Protein AF-A0A098VMS7-F1 (afdb_monomer_lite)

pLDDT: mean 70.31, std 11.52, range [47.91, 87.94]

Foldseek 3Di:
DDDDDPDDDPPPDDPPPPPPDDPPPPDPFWWKFQQDDPPPDDDRVRDTDRDDVPDQQADPPRRDNDIHTDDDPPDDDDPDDPDDD

InterPro domains:
  IPR006591 RNA polymerase archaeal subunit P/eukaryotic subunit RPABC4 [PF03604] (44-71)
  IPR006591 RNA polymerase archaeal subunit P/eukaryotic subunit RPABC4 [SM00659] (30-81)
  IPR029040 RNA polymerase subunit RPABC4/transcription elongation factor Spt4 [SSF63393] (30-75)
  IPR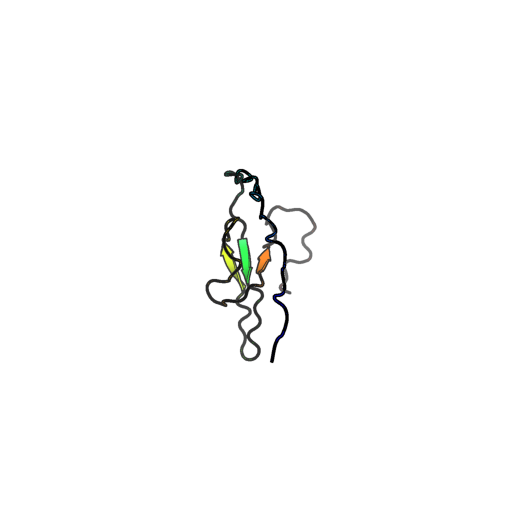039747 DNA-directed RNA polymerases I, II, and III subunit RPABC4 [PTHR12056] (28-78)

Organism: NCBI:txid1485682

Secondary structure (DSSP, 8-state):
--PPP---------------PPP-TTPPPPEEEE----TTS------EEEPPTTS----TTT----EEEPPP-S--S-S---S--

Radius of gyration: 23.33 Å; chains: 1; bounding box: 38×55×63 Å

Sequence (85 aa):
MNNPPSSFPDQAAGPISHSSARPNLMAPPMKYICGGILGSFILECCVENELRPKDAIRCKECGYRIMYKKRTSRVGVSESSLRRI

Structure (mmCIF, N/CA/C/O backbone):
data_AF-A0A098VMS7-F1
#
_entry.id   AF-A0A098VMS7-F1
#
loop_
_atom_site.group_PDB
_atom_site.id
_atom_site.type_symbol
_atom_site.label_atom_id
_atom_site.label_alt_id
_atom_site.label_comp_id
_atom_site.label_asym_id
_atom_site.label_entity_id
_atom_site.label_seq_id
_atom_site.pdbx_PDB_ins_code
_atom_site.Cartn_x
_atom_site.Cartn_y
_atom_site.Cartn_z
_atom_site.occupancy
_atom_site.B_iso_or_equiv
_atom_site.auth_seq_id
_atom_site.auth_comp_id
_atom_site.auth_asym_id
_atom_site.auth_atom_id
_atom_site.pdbx_PDB_model_num
ATOM 1 N N . MET A 1 1 ? -5.026 32.579 -47.490 1.00 61.03 1 MET A N 1
ATOM 2 C CA . MET A 1 1 ? -5.098 32.539 -46.015 1.00 61.03 1 MET A CA 1
ATOM 3 C C . MET A 1 1 ? -6.347 33.276 -45.596 1.00 61.03 1 MET A C 1
ATOM 5 O O . MET A 1 1 ? -6.394 34.449 -45.910 1.00 61.03 1 MET A O 1
ATOM 9 N N . ASN A 1 2 ? -7.333 32.603 -45.000 1.00 57.16 2 ASN A N 1
ATOM 10 C CA . ASN A 1 2 ? -8.392 33.178 -44.154 1.00 57.16 2 ASN A CA 1
ATOM 11 C C . ASN A 1 2 ? -9.196 31.992 -43.593 1.00 57.16 2 ASN A C 1
ATOM 13 O O . ASN A 1 2 ? -10.103 31.493 -44.251 1.00 57.16 2 ASN A O 1
ATOM 17 N N . ASN A 1 3 ? -8.785 31.481 -42.429 1.00 66.19 3 ASN A N 1
ATOM 18 C CA . ASN A 1 3 ? -9.546 30.485 -41.671 1.00 66.19 3 ASN A CA 1
ATOM 19 C C . ASN A 1 3 ? -10.473 31.239 -40.697 1.00 66.19 3 ASN A C 1
ATOM 21 O O . ASN A 1 3 ? -10.001 32.187 -40.064 1.00 66.19 3 ASN A O 1
ATOM 25 N N . PRO A 1 4 ? -11.763 30.878 -40.587 1.00 70.44 4 PRO A N 1
ATOM 26 C CA . PRO A 1 4 ? -12.715 31.569 -39.720 1.00 70.44 4 PRO A CA 1
ATOM 27 C C . PRO A 1 4 ? -12.396 31.346 -38.229 1.00 70.44 4 PRO A C 1
ATOM 29 O O . PRO A 1 4 ? -11.856 30.296 -37.871 1.00 70.44 4 PRO A O 1
ATOM 32 N N . PRO A 1 5 ? -12.731 32.303 -37.343 1.00 65.00 5 PRO A N 1
ATOM 33 C CA . PRO A 1 5 ? -12.526 32.141 -35.910 1.00 65.00 5 PRO A CA 1
ATOM 34 C C . PRO A 1 5 ? -13.460 31.051 -35.375 1.00 65.00 5 PRO A C 1
ATOM 36 O O . PRO A 1 5 ? -14.680 31.136 -35.500 1.00 65.00 5 PRO A O 1
ATOM 39 N N . SER A 1 6 ? -12.877 30.019 -34.769 1.00 63.81 6 SER A N 1
ATOM 40 C CA . SER A 1 6 ? -13.608 29.001 -34.024 1.00 63.81 6 SER A CA 1
ATOM 41 C C . SER A 1 6 ? -14.149 29.610 -32.728 1.00 63.81 6 SER A C 1
ATOM 43 O O . SER A 1 6 ? -13.440 29.705 -31.726 1.00 63.81 6 SER A O 1
ATOM 45 N N . SER A 1 7 ? -15.401 30.049 -32.758 1.00 61.06 7 SER A N 1
ATOM 46 C CA . SER A 1 7 ? -16.184 30.425 -31.585 1.00 61.06 7 SER A CA 1
ATOM 47 C C . SER A 1 7 ? -16.604 29.171 -30.814 1.00 61.06 7 SER A C 1
ATOM 49 O O . SER A 1 7 ? -17.683 28.618 -31.019 1.00 61.06 7 SER A O 1
ATOM 51 N N . PHE A 1 8 ? -15.743 28.705 -29.912 1.00 63.78 8 PHE A N 1
ATOM 52 C CA . PHE A 1 8 ? -16.164 27.782 -28.861 1.00 63.78 8 PHE A CA 1
ATOM 53 C C . PHE A 1 8 ? -16.804 28.600 -27.729 1.00 63.78 8 PHE A C 1
ATOM 55 O O . PHE A 1 8 ? -16.193 29.573 -27.290 1.00 63.78 8 PHE A O 1
ATOM 62 N N . PRO A 1 9 ? -18.026 28.273 -27.274 1.00 60.22 9 PRO A N 1
ATOM 63 C CA . PRO A 1 9 ? -18.666 29.016 -26.198 1.00 60.22 9 PRO A CA 1
ATOM 64 C C . PRO A 1 9 ? -17.939 28.766 -24.870 1.00 60.22 9 PRO A C 1
ATOM 66 O O . PRO A 1 9 ? -17.707 27.614 -24.498 1.00 60.22 9 PRO A O 1
ATOM 69 N N . ASP A 1 10 ? -17.619 29.848 -24.155 1.00 60.81 10 ASP A N 1
ATOM 70 C CA . ASP A 1 10 ? -17.141 29.838 -22.772 1.00 60.81 10 ASP A CA 1
ATOM 71 C C . ASP A 1 10 ? -18.159 29.116 -21.878 1.00 60.81 10 ASP A C 1
ATOM 73 O O . ASP A 1 10 ? -19.171 29.676 -21.449 1.00 60.81 10 ASP A O 1
ATOM 77 N N . GLN A 1 11 ? -17.918 27.834 -21.607 1.00 62.53 11 GLN A N 1
ATOM 78 C CA . GLN A 1 11 ? -18.677 27.097 -20.606 1.00 62.53 11 GLN A CA 1
ATOM 79 C C . GLN A 1 11 ? -18.250 27.599 -19.229 1.00 62.53 11 GLN A C 1
ATOM 81 O O . GLN A 1 11 ? -17.208 27.218 -18.697 1.00 62.53 11 GLN A O 1
ATOM 86 N N . ALA A 1 12 ? -19.073 28.482 -18.666 1.00 58.53 12 ALA A N 1
ATOM 87 C CA . ALA A 1 12 ? -18.975 28.935 -17.291 1.00 58.53 12 ALA A CA 1
ATOM 88 C C . ALA A 1 12 ? -18.958 27.724 -16.344 1.00 58.53 12 ALA A C 1
ATOM 90 O O . ALA A 1 12 ? -19.973 27.056 -16.131 1.00 58.53 12 ALA A O 1
ATOM 91 N N . ALA A 1 13 ? -17.790 27.436 -15.772 1.00 59.09 13 ALA A N 1
ATOM 92 C CA . ALA A 1 13 ? -17.648 26.483 -14.686 1.00 59.09 13 ALA A CA 1
ATOM 93 C C . ALA A 1 13 ? -18.349 27.059 -13.446 1.00 59.09 13 ALA A C 1
ATOM 95 O O . ALA A 1 13 ? -17.824 27.944 -12.770 1.00 59.09 13 ALA A O 1
ATOM 96 N N . GLY A 1 14 ? -19.565 26.584 -13.165 1.00 62.94 14 GLY A N 1
ATOM 97 C CA . GLY A 1 14 ? -20.224 26.836 -11.885 1.00 62.94 14 GLY A CA 1
ATOM 98 C C . GLY A 1 14 ? -19.353 26.350 -10.715 1.00 62.94 14 GLY A C 1
ATOM 99 O O . GLY A 1 14 ? -18.500 25.476 -10.903 1.00 62.94 14 GLY A O 1
ATOM 100 N N . PRO A 1 15 ? -19.531 26.893 -9.497 1.00 64.88 15 PRO A N 1
ATOM 101 C CA . PRO A 1 15 ? -18.737 26.474 -8.354 1.00 64.88 15 PRO A CA 1
ATOM 102 C C . PRO A 1 15 ? -19.046 25.009 -8.045 1.00 64.88 15 PRO A C 1
ATOM 104 O O . PRO A 1 15 ? -20.144 24.667 -7.606 1.00 64.88 15 PRO A O 1
ATOM 107 N N . ILE A 1 16 ? -18.067 24.136 -8.281 1.00 65.25 16 ILE A N 1
ATOM 108 C CA . ILE A 1 16 ? -18.128 22.741 -7.857 1.00 65.25 16 ILE A CA 1
ATOM 109 C C . ILE A 1 16 ? -18.127 22.772 -6.329 1.00 65.25 16 ILE A C 1
ATOM 111 O O . ILE A 1 16 ? -17.094 22.957 -5.685 1.00 65.25 16 ILE A O 1
ATOM 115 N N . SER A 1 17 ? -19.307 22.655 -5.729 1.00 61.47 17 SER A N 1
ATOM 116 C CA . SER A 1 17 ? -19.468 22.543 -4.287 1.00 61.47 17 SER A CA 1
ATOM 117 C C . SER A 1 17 ? -18.959 21.171 -3.852 1.00 61.47 17 SER A C 1
ATOM 119 O O . SER A 1 17 ? -19.723 20.214 -3.728 1.00 61.47 17 SER A O 1
ATOM 121 N N . HIS A 1 18 ? -17.648 21.064 -3.631 1.00 58.88 18 HIS A N 1
ATOM 122 C CA . HIS A 1 18 ? -17.063 19.950 -2.899 1.00 58.88 18 HIS A CA 1
ATOM 123 C C . HIS A 1 18 ? -17.537 20.067 -1.449 1.00 58.88 18 HIS A C 1
ATOM 125 O O . HIS A 1 18 ? -16.935 20.770 -0.638 1.00 58.88 18 HIS A O 1
ATOM 131 N N . SER A 1 19 ? -18.648 19.404 -1.127 1.00 58.97 19 SER A N 1
ATOM 132 C CA . SER A 1 19 ? -19.111 19.221 0.243 1.00 58.97 19 SER A CA 1
ATOM 133 C C . SER A 1 19 ? -17.975 18.598 1.053 1.00 58.97 19 SER A C 1
ATOM 135 O O . SER A 1 19 ? -17.640 17.421 0.888 1.00 58.97 19 SER A O 1
ATOM 137 N N . SER A 1 20 ? -17.341 19.406 1.894 1.00 55.84 20 SER A N 1
ATOM 138 C CA . SER A 1 20 ? -16.247 19.010 2.765 1.00 55.84 20 SER A CA 1
ATOM 139 C C . SER A 1 20 ? -16.784 18.070 3.843 1.00 55.84 20 SER A C 1
ATOM 141 O O . SER A 1 20 ? -17.219 18.480 4.918 1.00 55.84 20 SER A O 1
ATOM 143 N N . ALA A 1 21 ? -16.769 16.772 3.533 1.00 59.59 21 ALA A N 1
ATOM 144 C CA . ALA A 1 21 ? -17.050 15.716 4.489 1.00 59.59 21 ALA A CA 1
ATOM 145 C C . ALA A 1 21 ? -16.155 15.915 5.722 1.00 59.59 21 ALA A C 1
ATOM 147 O O . ALA A 1 21 ? -14.922 15.937 5.630 1.00 59.59 21 ALA A O 1
ATOM 148 N N . ARG A 1 22 ? -16.794 16.107 6.881 1.00 62.25 22 ARG A N 1
ATOM 149 C CA . ARG A 1 22 ? -16.125 16.234 8.178 1.00 62.25 22 ARG A CA 1
ATOM 150 C C . ARG A 1 22 ? -15.217 15.011 8.365 1.00 62.25 22 ARG A C 1
ATOM 152 O O . ARG A 1 22 ? -15.732 13.892 8.333 1.00 62.25 22 ARG A O 1
ATOM 159 N N . PRO A 1 23 ? -13.892 15.168 8.537 1.00 61.78 23 PRO A N 1
ATOM 160 C CA . PRO A 1 23 ? -13.051 14.023 8.836 1.00 61.78 23 PRO A CA 1
ATOM 161 C C . PRO A 1 23 ? -13.460 13.495 10.211 1.00 61.78 23 PRO A C 1
ATOM 163 O O . PRO A 1 23 ? -13.480 14.235 11.193 1.00 61.78 23 PRO A O 1
ATOM 166 N N . ASN A 1 24 ? -13.838 12.223 10.266 1.00 62.81 24 ASN A N 1
ATOM 167 C CA . ASN A 1 24 ? -14.177 11.551 11.508 1.00 62.81 24 ASN A CA 1
ATOM 168 C C . ASN A 1 24 ? -12.899 11.452 12.368 1.00 62.81 24 ASN A C 1
ATOM 170 O O . ASN A 1 24 ? -12.027 10.628 12.099 1.00 62.81 24 ASN A O 1
ATOM 174 N N . LEU A 1 25 ? -12.764 12.347 13.353 1.00 64.38 25 LEU A N 1
ATOM 175 C CA . LEU A 1 25 ? -11.579 12.529 14.211 1.00 64.38 25 LEU A CA 1
ATOM 176 C C . LEU A 1 25 ? -11.300 11.344 15.157 1.00 64.38 25 LEU A C 1
ATOM 178 O O . LEU A 1 25 ? -10.331 11.381 15.906 1.00 64.38 25 LEU A O 1
ATOM 182 N N . MET A 1 26 ? -12.131 10.299 15.130 1.00 63.94 26 MET A N 1
ATOM 183 C CA . MET A 1 26 ? -12.060 9.156 16.049 1.00 63.94 26 MET A CA 1
ATOM 184 C C . MET A 1 26 ? -11.686 7.839 15.353 1.00 63.94 26 MET A C 1
ATOM 186 O O . MET A 1 26 ? -11.768 6.777 15.967 1.00 63.94 26 MET A O 1
ATOM 190 N N . ALA A 1 27 ? -11.282 7.871 14.079 1.00 64.56 27 ALA A N 1
ATOM 191 C CA . ALA A 1 27 ? -10.788 6.679 13.396 1.00 64.56 27 ALA A CA 1
ATOM 192 C C . ALA A 1 27 ? -9.341 6.370 13.841 1.00 64.56 27 ALA A C 1
ATOM 194 O O . ALA A 1 27 ? -8.466 7.223 13.669 1.00 64.56 27 ALA A O 1
ATOM 195 N N . PRO A 1 28 ? -9.053 5.169 14.383 1.00 72.06 28 PRO A N 1
ATOM 196 C CA . PRO A 1 28 ? -7.690 4.769 14.717 1.00 72.06 28 PRO A CA 1
ATOM 197 C C . PRO A 1 28 ? -6.774 4.806 13.482 1.00 72.06 28 PRO A C 1
ATOM 199 O O . PRO A 1 28 ? -7.232 4.465 12.384 1.00 72.06 28 PRO A O 1
ATOM 202 N N . PRO A 1 29 ? -5.487 5.171 13.635 1.00 70.44 29 PRO A N 1
ATOM 203 C CA . PRO A 1 29 ? -4.537 5.164 12.529 1.00 70.44 29 PRO A CA 1
ATOM 204 C C . PRO A 1 29 ? -4.422 3.748 11.949 1.00 70.44 29 PRO A C 1
ATOM 206 O O . PRO A 1 29 ? -4.121 2.781 12.652 1.00 70.44 29 PRO A O 1
ATOM 209 N N . MET A 1 30 ? -4.714 3.620 10.654 1.00 77.88 30 MET A N 1
ATOM 210 C CA . MET A 1 30 ? -4.673 2.348 9.941 1.00 77.88 30 MET A CA 1
ATOM 211 C C . MET A 1 30 ? -3.288 2.136 9.332 1.00 77.88 30 MET A C 1
ATOM 213 O O . MET A 1 30 ? -2.747 3.012 8.660 1.00 77.88 30 MET A O 1
ATOM 217 N N . LYS A 1 31 ? -2.728 0.953 9.578 1.00 85.25 31 LYS A N 1
ATOM 218 C CA . LYS A 1 31 ? -1.397 0.546 9.126 1.00 85.25 31 LYS A CA 1
ATOM 219 C C . LYS A 1 31 ? -1.475 -0.106 7.745 1.00 85.25 31 LYS A C 1
ATOM 221 O O . LYS A 1 31 ? -2.285 -1.014 7.533 1.00 85.25 31 LYS A O 1
ATOM 226 N N . TYR A 1 32 ? -0.629 0.348 6.826 1.00 87.69 32 TYR A N 1
ATOM 227 C CA . TYR A 1 32 ? -0.534 -0.151 5.455 1.00 87.69 32 TYR A CA 1
ATOM 228 C C . TYR A 1 32 ? 0.861 -0.716 5.169 1.00 87.69 32 TYR A C 1
ATOM 230 O O . TYR A 1 32 ? 1.821 -0.269 5.774 1.00 87.69 32 TYR A O 1
ATOM 238 N N . ILE A 1 33 ? 0.993 -1.674 4.255 1.00 87.94 33 ILE A N 1
ATOM 239 C CA . ILE A 1 33 ? 2.250 -2.366 3.920 1.00 87.94 33 ILE A CA 1
ATOM 240 C C . ILE A 1 33 ? 2.613 -2.065 2.449 1.00 87.94 33 ILE A C 1
ATOM 242 O O . ILE A 1 33 ? 1.761 -2.286 1.587 1.00 87.94 33 ILE A O 1
ATOM 246 N N . CYS A 1 34 ? 3.825 -1.552 2.139 1.00 87.06 34 CYS A N 1
ATOM 247 C CA . CYS A 1 34 ? 4.286 -1.352 0.735 1.00 87.06 34 CYS A CA 1
ATOM 248 C C . CYS A 1 34 ? 4.458 -2.718 0.047 1.00 87.06 34 CYS A C 1
ATOM 250 O O . CYS A 1 34 ? 5.196 -3.566 0.539 1.00 87.06 34 CYS A O 1
ATOM 252 N N . GLY A 1 35 ? 3.799 -2.898 -1.103 1.00 79.44 35 GLY A N 1
ATOM 253 C CA . GLY A 1 35 ? 3.884 -4.099 -1.946 1.00 79.44 35 GLY A CA 1
ATOM 254 C C . GLY A 1 35 ? 4.805 -3.942 -3.159 1.00 79.44 35 GLY A C 1
ATOM 255 O O . GLY A 1 35 ? 4.551 -4.537 -4.201 1.00 79.44 35 GLY A O 1
ATOM 256 N N . GLY A 1 36 ? 5.795 -3.051 -3.080 1.00 81.88 36 GLY A N 1
ATOM 257 C CA . GLY A 1 36 ? 6.710 -2.771 -4.184 1.00 81.88 36 GLY A CA 1
ATOM 258 C C . GLY A 1 36 ? 7.690 -3.920 -4.406 1.00 81.88 36 GLY A C 1
ATOM 259 O O . GLY A 1 36 ? 8.350 -4.345 -3.462 1.00 81.88 36 GLY A O 1
ATOM 260 N N . ILE A 1 37 ? 7.799 -4.380 -5.653 1.00 72.62 37 ILE A N 1
ATOM 261 C CA . ILE A 1 37 ? 8.788 -5.3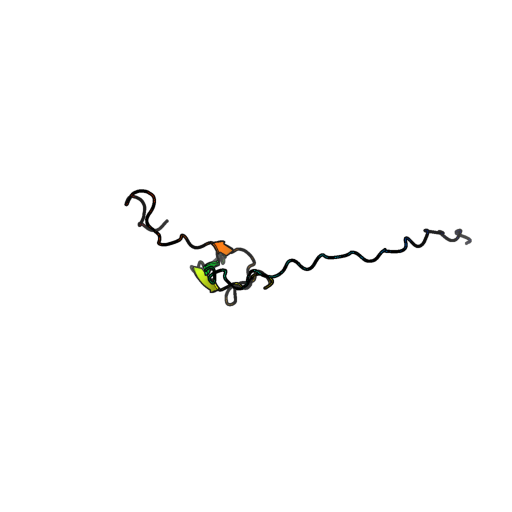66 -6.097 1.00 72.62 37 ILE A CA 1
ATOM 262 C C . ILE A 1 37 ? 9.895 -4.644 -6.880 1.00 72.62 37 ILE A C 1
ATOM 264 O O . ILE A 1 37 ? 9.672 -4.152 -7.985 1.00 72.62 37 ILE A O 1
ATOM 268 N N . LEU A 1 38 ? 11.099 -4.534 -6.316 1.00 61.72 38 LEU A N 1
ATOM 269 C CA . LEU A 1 38 ? 12.271 -4.087 -7.077 1.00 61.72 38 LEU A CA 1
ATOM 270 C C . LEU A 1 38 ? 12.876 -5.305 -7.785 1.00 61.72 38 LEU A C 1
ATOM 272 O O . LEU A 1 38 ? 13.426 -6.202 -7.151 1.00 61.72 38 LEU A O 1
ATOM 276 N N . GLY A 1 39 ? 12.730 -5.348 -9.110 1.00 63.66 39 GLY A N 1
ATOM 277 C CA . GLY A 1 39 ? 12.970 -6.518 -9.964 1.00 63.66 39 GLY A CA 1
ATOM 278 C C . GLY A 1 39 ? 14.423 -6.958 -10.171 1.00 63.66 39 GLY A C 1
ATOM 279 O O . GLY A 1 39 ? 14.746 -7.379 -11.274 1.00 63.66 39 GLY A O 1
ATOM 280 N N . SER A 1 40 ? 15.307 -6.872 -9.170 1.00 61.81 40 SER A N 1
ATOM 281 C CA . SER A 1 40 ? 16.647 -7.477 -9.305 1.00 61.81 40 SER A CA 1
ATOM 282 C C . SER A 1 40 ? 17.342 -7.888 -7.997 1.00 61.81 40 SER A C 1
ATOM 284 O O . SER A 1 40 ? 18.204 -8.760 -8.028 1.00 61.81 40 SER A O 1
ATOM 286 N N . PHE A 1 41 ? 16.963 -7.366 -6.822 1.00 47.91 41 PHE A N 1
ATOM 28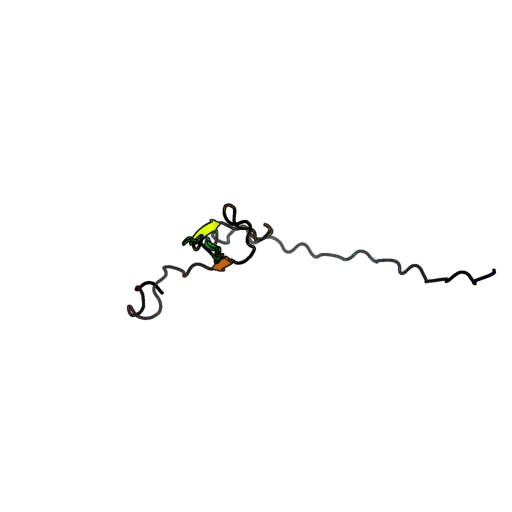7 C CA . PHE A 1 41 ? 17.499 -7.880 -5.551 1.00 47.91 41 PHE A CA 1
ATOM 288 C C . PHE A 1 41 ? 16.545 -7.613 -4.378 1.00 47.91 41 PHE A C 1
ATOM 290 O O . PHE A 1 41 ? 16.417 -6.486 -3.912 1.00 47.91 41 PHE A O 1
ATOM 297 N N . ILE A 1 42 ? 15.849 -8.678 -3.967 1.00 55.69 42 ILE A N 1
ATOM 298 C CA . ILE A 1 42 ? 15.269 -8.980 -2.645 1.00 55.69 42 ILE A CA 1
ATOM 299 C C . ILE A 1 42 ? 15.073 -7.775 -1.711 1.00 55.69 42 ILE A C 1
ATOM 301 O O . ILE A 1 42 ? 15.770 -7.635 -0.708 1.00 55.69 42 ILE A O 1
ATOM 305 N N . LEU A 1 43 ? 14.066 -6.949 -1.975 1.00 61.72 43 LEU A N 1
ATOM 306 C CA . LEU A 1 43 ? 13.391 -6.259 -0.883 1.00 61.72 43 LEU A CA 1
ATOM 307 C C . LEU A 1 43 ? 11.975 -5.897 -1.310 1.00 61.72 43 LEU A C 1
ATOM 309 O O . LEU A 1 43 ? 11.723 -4.824 -1.856 1.00 61.72 43 LEU A O 1
ATOM 313 N N . GLU A 1 44 ? 11.033 -6.803 -1.054 1.00 70.06 44 GLU A N 1
ATOM 314 C CA . GLU A 1 44 ? 9.661 -6.357 -0.841 1.00 70.06 44 GLU A CA 1
ATOM 315 C C . GLU A 1 44 ? 9.723 -5.366 0.313 1.00 70.06 44 GLU A C 1
ATOM 317 O O . GLU A 1 44 ? 10.101 -5.740 1.424 1.00 70.06 44 GLU A O 1
ATOM 322 N N . CYS A 1 45 ? 9.454 -4.087 0.041 1.00 76.31 45 CYS A N 1
ATOM 323 C CA . CYS A 1 45 ? 9.732 -3.056 1.033 1.00 76.31 45 CYS A CA 1
ATOM 324 C C . CYS A 1 45 ? 8.995 -3.354 2.340 1.00 76.31 45 CYS A C 1
ATOM 326 O O . CYS A 1 45 ? 9.548 -3.091 3.398 1.00 76.31 45 CYS A O 1
ATOM 328 N N . CYS A 1 46 ? 7.787 -3.939 2.282 1.00 72.94 46 CYS A N 1
ATOM 329 C CA . CYS A 1 46 ? 7.036 -4.456 3.435 1.00 72.94 46 CYS A CA 1
ATOM 330 C C . CYS A 1 46 ? 6.974 -3.497 4.643 1.00 72.94 46 CYS A C 1
ATOM 332 O O . CYS A 1 46 ? 6.687 -3.899 5.771 1.00 72.94 46 CYS A O 1
ATOM 334 N N . VAL A 1 47 ? 7.203 -2.206 4.390 1.00 80.81 47 VAL A N 1
ATOM 335 C CA . VAL A 1 47 ? 7.269 -1.159 5.397 1.00 80.81 47 VAL A CA 1
ATOM 336 C C . VAL A 1 47 ? 5.860 -0.859 5.841 1.00 80.81 47 VAL A C 1
ATOM 338 O O . VAL A 1 47 ? 4.972 -0.638 5.010 1.00 80.81 47 VAL A O 1
ATOM 341 N N . GLU A 1 48 ? 5.674 -0.801 7.152 1.00 79.94 48 GLU A N 1
ATOM 342 C CA . GLU A 1 48 ? 4.438 -0.323 7.734 1.00 79.94 48 GLU A CA 1
ATOM 343 C C . GLU A 1 48 ? 4.361 1.204 7.613 1.00 79.94 48 GLU A C 1
ATOM 345 O O . GLU A 1 48 ? 5.088 1.941 8.274 1.00 79.94 48 GLU A O 1
ATOM 350 N N . ASN A 1 49 ? 3.473 1.688 6.751 1.00 83.06 49 ASN A N 1
ATOM 351 C CA . ASN A 1 49 ? 3.192 3.100 6.576 1.00 83.06 49 ASN A CA 1
ATOM 352 C C . ASN A 1 49 ? 1.865 3.469 7.253 1.00 83.06 49 ASN A C 1
ATOM 354 O O . ASN A 1 49 ? 0.805 2.927 6.931 1.00 83.06 49 ASN A O 1
ATOM 358 N N . GLU A 1 50 ? 1.921 4.428 8.173 1.00 83.62 50 GLU A N 1
ATOM 359 C CA . GLU A 1 50 ? 0.747 5.044 8.792 1.00 83.62 50 GLU A CA 1
ATOM 360 C C . GLU A 1 50 ? 0.259 6.186 7.894 1.00 83.62 50 GLU A C 1
ATOM 362 O O . GLU A 1 50 ? 0.843 7.272 7.874 1.00 83.62 50 GLU A O 1
ATOM 367 N N . LEU A 1 51 ? -0.780 5.925 7.098 1.00 82.50 51 LEU A N 1
ATOM 368 C CA . LEU A 1 51 ? -1.343 6.908 6.170 1.00 82.50 51 LEU A CA 1
ATOM 369 C C . LEU A 1 51 ? -2.597 7.541 6.777 1.00 82.50 51 LEU A C 1
ATOM 371 O O . LEU A 1 51 ? -3.502 6.826 7.218 1.00 82.50 51 LEU A O 1
ATOM 375 N N . ARG A 1 52 ? -2.679 8.878 6.779 1.00 82.25 52 ARG A N 1
ATOM 376 C CA . ARG A 1 52 ? -3.892 9.582 7.213 1.00 82.25 52 ARG A CA 1
ATOM 377 C C . ARG A 1 52 ? -4.875 9.695 6.049 1.00 82.25 52 ARG A C 1
ATOM 379 O O . ARG A 1 52 ? -4.460 9.798 4.892 1.00 82.25 52 ARG A O 1
ATOM 386 N N . PRO A 1 53 ? -6.188 9.732 6.325 1.00 75.62 53 PRO A N 1
ATOM 387 C CA . PRO A 1 53 ? -7.164 10.072 5.300 1.00 75.62 53 PRO A CA 1
ATOM 388 C C . PRO A 1 53 ? -6.853 11.484 4.785 1.00 75.62 53 PRO A C 1
ATOM 390 O O . PRO A 1 53 ? -6.875 12.418 5.585 1.00 75.62 53 PRO A O 1
ATOM 393 N N . LYS A 1 54 ? -6.586 11.608 3.472 1.00 81.44 54 LYS A N 1
ATOM 394 C CA . LYS A 1 54 ? -6.162 12.798 2.682 1.00 81.44 54 LYS A CA 1
ATOM 395 C C . LYS A 1 54 ? -4.689 12.822 2.258 1.00 81.44 54 LYS A C 1
ATOM 397 O O . LYS A 1 54 ? -4.373 13.554 1.324 1.00 81.44 54 LYS A O 1
ATOM 402 N N . ASP A 1 55 ? -3.813 12.030 2.873 1.00 83.25 55 ASP A N 1
ATOM 403 C CA . ASP A 1 55 ? -2.407 11.984 2.458 1.00 83.25 55 ASP A CA 1
ATOM 404 C C . ASP A 1 55 ? -2.246 11.202 1.144 1.00 83.25 55 ASP A C 1
ATOM 406 O O . ASP A 1 55 ? -2.936 10.211 0.893 1.00 83.25 55 ASP A O 1
ATOM 410 N N . ALA A 1 56 ? -1.318 11.640 0.288 1.00 84.00 56 ALA A N 1
ATOM 411 C CA . ALA A 1 56 ? -1.034 10.955 -0.968 1.00 84.00 56 ALA A CA 1
ATOM 412 C C . ALA A 1 56 ? -0.460 9.551 -0.708 1.00 84.00 56 ALA A C 1
ATOM 414 O O . ALA A 1 56 ? 0.503 9.394 0.042 1.00 84.00 56 ALA A O 1
ATOM 415 N N . ILE A 1 57 ? -1.011 8.538 -1.384 1.00 86.00 57 ILE A N 1
ATOM 416 C CA . ILE A 1 57 ? -0.547 7.149 -1.294 1.00 86.00 57 ILE A CA 1
ATOM 417 C C . ILE A 1 57 ? 0.839 6.999 -1.936 1.00 86.00 57 ILE A C 1
ATOM 419 O O . ILE A 1 57 ? 0.990 6.798 -3.141 1.00 86.00 57 ILE A O 1
ATOM 423 N N . ARG A 1 58 ? 1.879 7.161 -1.120 1.00 87.69 58 ARG A N 1
ATOM 424 C CA . ARG A 1 58 ? 3.282 6.958 -1.490 1.00 87.69 58 ARG A CA 1
ATOM 425 C C . ARG A 1 58 ? 4.014 6.352 -0.308 1.00 87.69 58 ARG A C 1
ATOM 427 O O . ARG A 1 58 ? 3.864 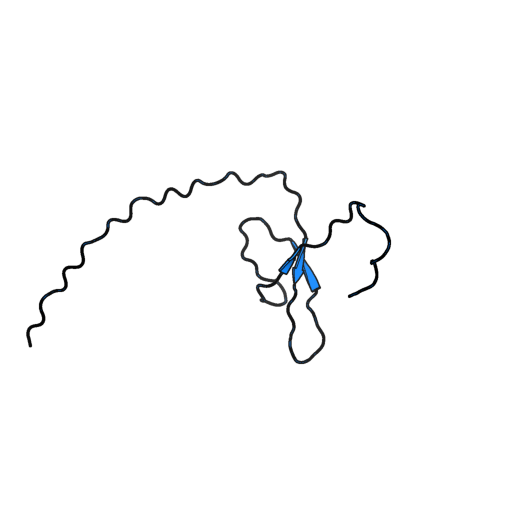6.822 0.818 1.00 87.69 58 ARG A O 1
ATOM 434 N N . CYS A 1 59 ? 4.781 5.299 -0.543 1.00 85.12 59 CYS A N 1
ATOM 435 C CA . CYS A 1 59 ? 5.662 4.793 0.499 1.00 85.12 59 CYS A CA 1
ATOM 436 C C . CYS A 1 59 ? 6.847 5.743 0.690 1.00 85.12 59 CYS A C 1
ATOM 438 O O . CYS A 1 59 ? 7.394 6.251 -0.290 1.00 85.12 59 CYS A O 1
ATOM 440 N N . LYS A 1 60 ? 7.256 5.934 1.946 1.00 83.06 60 LYS A N 1
ATOM 441 C CA . LYS A 1 60 ? 8.373 6.807 2.329 1.00 83.06 60 LYS A CA 1
ATOM 442 C C . LYS A 1 60 ? 9.735 6.301 1.851 1.00 83.06 60 LYS A C 1
ATOM 444 O O . LYS A 1 60 ? 10.623 7.110 1.630 1.00 83.06 60 LYS A O 1
ATOM 449 N N . GLU A 1 61 ? 9.874 4.991 1.677 1.00 81.06 61 GLU A N 1
ATOM 450 C CA . GLU A 1 61 ? 11.137 4.352 1.288 1.00 81.06 61 GLU A CA 1
ATOM 451 C C . GLU A 1 61 ? 11.142 3.961 -0.194 1.00 81.06 61 GLU A C 1
ATOM 453 O O . GLU A 1 61 ? 12.119 4.189 -0.896 1.00 81.06 61 GLU A O 1
ATOM 458 N N . CYS A 1 62 ? 10.023 3.406 -0.680 1.00 82.50 62 CYS A N 1
ATOM 459 C CA . CYS A 1 62 ? 9.944 2.769 -1.996 1.00 82.50 62 CYS A CA 1
ATOM 460 C C . CYS A 1 62 ? 9.439 3.721 -3.104 1.00 82.50 62 CYS A C 1
ATOM 462 O O . CYS A 1 62 ? 9.613 3.453 -4.289 1.00 82.50 62 CYS A O 1
ATOM 464 N N . GLY A 1 63 ? 8.761 4.823 -2.754 1.00 82.44 63 GLY A N 1
ATOM 465 C CA . GLY A 1 63 ? 8.144 5.748 -3.720 1.00 82.44 63 GLY A CA 1
ATOM 466 C C . GLY A 1 63 ? 6.969 5.163 -4.524 1.00 82.44 63 GLY A C 1
ATOM 467 O O . GLY A 1 63 ? 6.203 5.916 -5.134 1.00 82.44 63 GLY A O 1
ATOM 468 N N . TYR A 1 64 ? 6.768 3.840 -4.489 1.00 85.25 64 TYR A N 1
ATOM 469 C CA . TYR A 1 64 ? 5.625 3.169 -5.091 1.00 85.25 64 TYR A CA 1
ATOM 470 C C . TYR A 1 64 ? 4.310 3.578 -4.428 1.00 85.25 64 TYR A C 1
ATOM 472 O O . TYR A 1 64 ? 4.239 4.007 -3.271 1.00 85.25 64 TYR A O 1
ATOM 480 N N . ARG A 1 65 ? 3.241 3.417 -5.207 1.00 86.12 65 ARG A N 1
ATOM 481 C CA . ARG A 1 65 ? 1.874 3.818 -4.854 1.00 86.12 65 ARG A CA 1
ATOM 482 C C . ARG A 1 65 ? 0.975 2.625 -4.527 1.00 86.12 65 ARG A C 1
ATOM 484 O O . ARG A 1 65 ? -0.237 2.776 -4.452 1.00 86.12 65 ARG A O 1
ATOM 491 N N . ILE A 1 66 ? 1.569 1.445 -4.355 1.00 86.19 66 ILE A N 1
ATOM 492 C CA . ILE A 1 66 ? 0.864 0.199 -4.058 1.00 86.19 66 ILE A CA 1
ATOM 493 C C . ILE A 1 66 ? 1.059 -0.106 -2.575 1.00 86.19 66 ILE A C 1
ATOM 495 O O . ILE A 1 66 ? 2.181 -0.339 -2.120 1.00 86.19 66 ILE A O 1
ATOM 499 N N . MET A 1 67 ? -0.039 -0.086 -1.822 1.00 85.56 67 MET A N 1
ATOM 500 C CA . MET A 1 67 ? -0.058 -0.418 -0.403 1.00 85.56 67 MET A CA 1
ATOM 501 C C . MET A 1 67 ? -1.223 -1.351 -0.082 1.00 85.56 67 MET A C 1
ATOM 503 O O . MET A 1 67 ? -2.342 -1.131 -0.543 1.00 85.56 67 MET A O 1
ATOM 507 N N . TYR A 1 68 ? -0.981 -2.337 0.775 1.00 87.38 68 TYR A N 1
ATOM 508 C CA . TYR A 1 68 ? -2.005 -3.241 1.291 1.00 87.38 68 TYR A CA 1
ATOM 509 C C . TYR A 1 68 ? -2.397 -2.858 2.714 1.00 87.38 68 TYR A C 1
ATOM 511 O O . TYR A 1 68 ? -1.558 -2.463 3.518 1.00 87.38 68 TYR A O 1
ATOM 519 N N . LYS A 1 69 ? -3.675 -2.988 3.063 1.00 85.06 69 LYS A N 1
ATOM 520 C CA . LYS A 1 69 ? -4.143 -2.786 4.438 1.00 85.06 69 LYS A CA 1
ATOM 521 C C . LYS A 1 69 ? -3.688 -3.955 5.311 1.00 85.06 69 LYS A C 1
ATOM 523 O O . LYS A 1 69 ? -3.944 -5.111 4.979 1.00 85.06 69 LYS A O 1
ATOM 528 N N . LYS A 1 70 ? -3.064 -3.667 6.453 1.00 84.06 70 LYS A N 1
ATOM 529 C CA . LYS A 1 70 ? -2.645 -4.713 7.390 1.00 84.06 70 LYS A CA 1
ATOM 530 C C . LYS A 1 70 ? -3.856 -5.416 8.010 1.00 84.06 70 LYS A C 1
ATOM 532 O O . LYS A 1 70 ? -4.840 -4.772 8.384 1.00 84.06 70 LYS A O 1
ATOM 537 N N . ARG A 1 71 ? -3.767 -6.743 8.155 1.00 79.69 71 ARG A N 1
ATOM 538 C CA . ARG A 1 71 ? -4.779 -7.550 8.853 1.00 79.69 71 ARG A CA 1
ATOM 539 C C . ARG A 1 71 ? -4.891 -7.090 10.312 1.00 79.69 71 ARG A C 1
ATOM 541 O O . ARG A 1 71 ? -3.883 -6.908 10.991 1.00 79.69 71 ARG A O 1
ATOM 548 N N . THR A 1 72 ? -6.114 -6.908 10.801 1.00 78.81 72 THR A N 1
ATOM 549 C CA . THR A 1 72 ? -6.373 -6.576 12.208 1.00 78.81 72 THR A CA 1
ATOM 550 C C . THR A 1 72 ? -6.121 -7.791 13.098 1.00 78.81 72 THR A C 1
ATOM 552 O O . THR A 1 72 ? -6.569 -8.886 12.774 1.00 78.81 72 THR A O 1
ATOM 555 N N . SER A 1 73 ? -5.473 -7.599 14.247 1.00 71.00 73 SER A N 1
ATOM 556 C CA . SER A 1 73 ? -5.184 -8.651 15.238 1.00 71.00 73 SER A CA 1
ATOM 557 C C . SER A 1 73 ? -6.388 -9.070 16.096 1.00 71.00 73 SER A C 1
ATOM 559 O O . SER A 1 73 ? -6.243 -9.883 17.005 1.00 71.00 73 SER A O 1
ATOM 561 N N . ARG A 1 74 ? -7.587 -8.530 15.834 1.00 67.44 74 ARG A N 1
ATOM 562 C CA . ARG A 1 74 ? -8.812 -8.924 16.539 1.00 67.44 74 ARG A CA 1
ATOM 563 C C . ARG A 1 74 ? -9.278 -10.275 16.000 1.00 67.44 74 ARG A C 1
ATOM 565 O O . ARG A 1 74 ? -9.716 -10.376 14.859 1.00 67.44 74 ARG A O 1
ATOM 572 N N . VAL A 1 75 ? -9.089 -11.285 16.841 1.00 64.19 75 VAL A N 1
ATOM 573 C CA . VAL A 1 75 ? -9.442 -12.695 16.677 1.00 64.19 75 VAL A CA 1
ATOM 574 C C . VAL A 1 75 ? -10.821 -12.858 16.032 1.00 64.19 75 VAL A C 1
ATOM 576 O O . VAL A 1 75 ? -11.829 -12.392 16.555 1.00 64.19 75 VAL A O 1
ATOM 579 N N . GLY A 1 76 ? -10.836 -13.541 14.893 1.00 64.12 76 GLY A N 1
ATOM 580 C CA . GLY A 1 76 ? -12.024 -13.937 14.152 1.00 64.12 76 GLY A CA 1
ATOM 581 C C . GLY A 1 76 ? -11.579 -14.732 12.930 1.00 64.12 76 GLY A C 1
ATOM 582 O O . GLY A 1 76 ? -11.051 -14.149 11.987 1.00 64.12 76 GLY A O 1
ATOM 583 N N . VAL A 1 77 ? -11.796 -16.049 12.973 1.00 52.34 77 VAL A N 1
ATOM 584 C CA . VAL A 1 77 ? -11.405 -17.094 12.002 1.00 52.34 77 VAL A CA 1
ATOM 585 C C . VAL A 1 77 ? -10.052 -17.768 12.296 1.00 52.34 77 VAL A C 1
ATOM 587 O O . VAL A 1 77 ? -8.988 -17.161 12.175 1.00 52.34 77 VAL A O 1
ATOM 590 N N . SER A 1 78 ? -10.197 -19.034 12.710 1.00 49.47 78 SER A N 1
ATOM 591 C CA . SER A 1 78 ? -9.267 -20.158 12.899 1.00 49.47 78 SER A CA 1
ATOM 592 C C . SER A 1 78 ? -7.765 -19.940 12.690 1.00 49.47 78 SER A C 1
ATOM 594 O O . SER A 1 78 ? -7.281 -19.436 11.678 1.00 49.47 78 SER A O 1
ATOM 596 N N . GLU A 1 79 ? -7.028 -20.462 13.660 1.00 51.88 79 GLU A N 1
ATOM 597 C CA . GLU A 1 79 ? -5.578 -20.577 13.777 1.00 51.88 79 GLU A CA 1
ATOM 598 C C . GLU A 1 79 ? -4.968 -21.514 12.711 1.00 51.88 79 GLU A C 1
ATOM 600 O O . GLU A 1 79 ? -4.386 -22.544 13.020 1.00 51.88 79 GLU A O 1
ATOM 605 N N . SER A 1 80 ? -5.134 -21.203 11.423 1.00 55.03 80 SER A N 1
ATOM 606 C 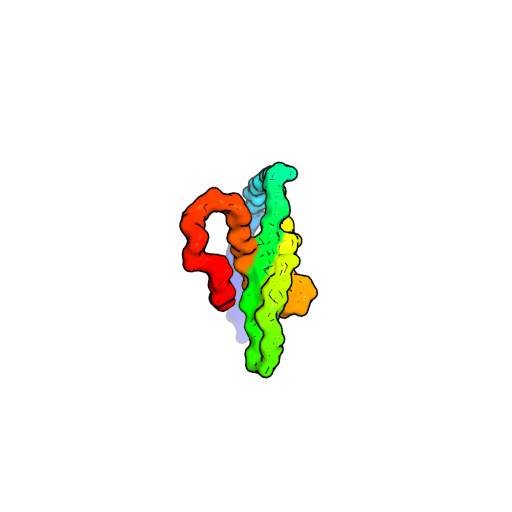CA . SER A 1 80 ? -4.682 -22.081 10.331 1.00 55.03 80 SER A CA 1
ATOM 607 C C . SER A 1 80 ? -3.828 -21.392 9.263 1.00 55.03 80 SER A C 1
ATOM 609 O O . SER A 1 80 ? -3.477 -22.025 8.272 1.00 55.03 80 SER A O 1
ATOM 611 N N . SER A 1 81 ? -3.447 -20.116 9.417 1.00 57.50 81 SER A N 1
ATOM 612 C CA . SER A 1 81 ? -2.678 -19.426 8.355 1.00 57.50 81 SER A CA 1
ATOM 613 C C . SER A 1 81 ? -1.654 -18.380 8.818 1.00 57.50 81 SER A C 1
ATOM 615 O O . SER A 1 81 ? -1.238 -17.544 8.024 1.00 57.50 81 SER A O 1
ATOM 617 N N . LEU A 1 82 ? -1.176 -18.421 10.069 1.00 60.34 82 LEU A N 1
ATOM 618 C CA . LEU A 1 82 ? -0.003 -17.633 10.503 1.00 60.34 82 LEU A CA 1
ATOM 619 C C . LEU A 1 82 ? 1.324 -18.268 10.041 1.00 60.34 82 LEU A C 1
ATOM 621 O O . LEU A 1 82 ? 2.271 -18.412 10.810 1.00 60.34 82 LEU A O 1
ATOM 625 N N . ARG A 1 83 ? 1.415 -18.660 8.770 1.00 59.06 83 ARG A N 1
ATOM 626 C CA . ARG A 1 83 ? 2.697 -18.950 8.129 1.00 59.06 83 ARG A CA 1
ATOM 627 C C . ARG A 1 83 ? 2.773 -18.099 6.879 1.00 59.06 83 ARG A C 1
ATOM 629 O O . ARG A 1 83 ? 1.865 -18.142 6.059 1.00 59.06 83 ARG A O 1
ATOM 636 N N . ARG A 1 84 ? 3.829 -17.281 6.856 1.00 58.28 84 ARG A 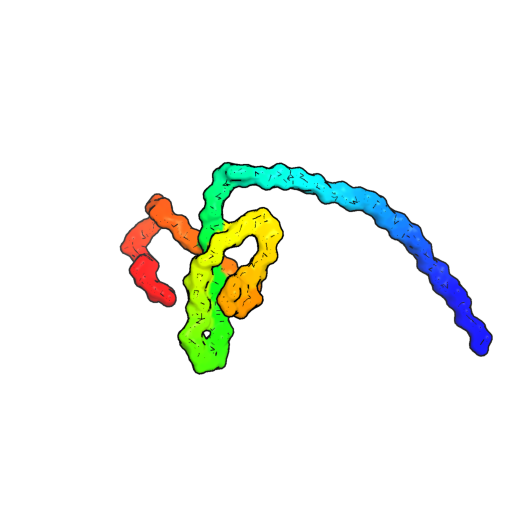N 1
ATOM 637 C CA . ARG A 1 84 ? 4.349 -16.503 5.729 1.00 58.28 84 ARG A CA 1
ATOM 638 C C . ARG A 1 84 ? 3.838 -17.062 4.396 1.00 58.28 84 ARG A C 1
ATOM 640 O O . ARG A 1 84 ? 4.167 -18.200 4.065 1.00 58.28 84 ARG A O 1
ATOM 647 N N . ILE A 1 85 ? 3.011 -16.273 3.711 1.00 51.69 85 ILE A N 1
ATOM 648 C CA . ILE A 1 85 ? 3.016 -16.280 2.246 1.00 51.69 85 ILE A CA 1
ATOM 649 C C . ILE A 1 85 ? 4.350 -15.658 1.845 1.00 51.69 85 ILE A C 1
ATOM 651 O O . ILE A 1 85 ? 4.730 -14.675 2.528 1.00 51.69 85 ILE A O 1
#